Protein AF-A0A1Y5IMC9-F1 (afdb_monomer)

pLDDT: mean 86.34, std 12.33, range [41.09, 94.81]

Solvent-accessible surface area (backbone atoms only — not comparable to full-atom values): 4533 Å² total; per-residue (Å²): 133,53,47,70,54,44,45,58,74,36,40,58,71,38,39,42,36,91,41,35,43,65,49,81,47,90,98,54,61,43,27,43,39,34,35,48,100,85,69,46,77,76,47,74,48,73,50,50,96,85,57,47,60,63,57,52,51,48,59,34,39,79,70,72,43,55,66,60,76,77,72,78,81,80,124

Radius of gyration: 12.68 Å; Cα contacts (8 Å, |Δi|>4): 94; chains: 1; bounding box: 32×24×38 Å

Secondary structure (DSSP, 8-state):
--HHHHIIIIITTTTT-TTEEEE--TTS--EEEEE-TTS-EEEEEE--TT--HHHHHHHHHHTT-----------

Organism: Ostreococcus tauri (NCBI:txid70448)

InterPro domains:
  IPR014912 Selenoprotein F/M domain [PF08806] (3-65)
  IPR036249 Thioredoxin-like superfamily [SSF52833] (3-70)
  IPR038219 Selenoprotein F/M, thioredoxin-like domain superfamily [G3DSA:3.40.30.50] (1-75)

Mean predicted aligned error: 5.31 Å

Nearest PDB structures (foldseek):
  2hjj-assembly1_A  TM=5.764E-01  e=3.796E-01  Escherichia coli K-12
  6xas-assembly1_J  TM=5.036E-01  e=1.025E+00  Escherichia coli K-12
  7a7a-assembly1_B  TM=4.255E-01  e=1.860E+00  Mycobacterium tuberculosis
  8gbk-assembly1_F  TM=3.015E-01  e=1.741E+00  Synechocystis sp. PCC 6803 substr. Kazusa
  7yyl-assembly4_H  TM=3.965E-01  e=3.160E+00  Carboxydothermus hydrogenoformans Z-2901

Foldseek 3Di:
DFPVCCCVVQQCVAQLHPQWHWDDDPPFAIKIFGADPVRHGPDIDGDPNPDDPVNVQVVCVVVVRHGDDPPPPPD

Sequence (75 aa):
MTIKAFIKDVVEVGKYGDRVSVLWTHGHAPTIHMQDDKGTNVESVVLTSEWTVDQVKEYLSERGFDPIKQEKSEL

Structure (mmCIF, N/CA/C/O backbone):
data_AF-A0A1Y5IMC9-F1
#
_entry.id   AF-A0A1Y5IMC9-F1
#
loop_
_atom_site.group_PDB
_atom_site.id
_atom_site.type_symbol
_atom_site.label_atom_id
_atom_site.label_alt_id
_atom_site.label_comp_id
_atom_site.label_asym_id
_atom_site.label_entity_id
_atom_site.label_seq_id
_atom_site.pdbx_PDB_ins_code
_atom_site.Cartn_x
_atom_site.Cartn_y
_atom_site.Cartn_z
_atom_site.occupancy
_atom_site.B_iso_or_equiv
_atom_site.auth_seq_id
_atom_site.auth_comp_id
_atom_site.auth_asym_id
_atom_site.auth_atom_id
_atom_site.pdbx_PDB_model_num
ATOM 1 N N . MET A 1 1 ? -14.569 2.183 4.956 1.00 75.69 1 MET A N 1
ATOM 2 C CA . MET A 1 1 ? -13.676 1.025 4.715 1.00 75.69 1 MET A CA 1
ATOM 3 C C . MET A 1 1 ? -12.563 1.074 5.751 1.00 75.69 1 MET A C 1
ATOM 5 O O . MET A 1 1 ? -12.106 2.170 6.046 1.00 75.69 1 MET A O 1
ATOM 9 N N . THR A 1 2 ? -12.172 -0.051 6.350 1.00 85.75 2 THR A N 1
ATOM 10 C CA . THR A 1 2 ? -11.019 -0.090 7.273 1.00 85.75 2 THR A CA 1
ATOM 11 C C . THR A 1 2 ? -9.712 -0.144 6.483 1.00 85.75 2 THR A C 1
ATOM 13 O O . THR A 1 2 ? -9.718 -0.609 5.344 1.00 85.75 2 THR A O 1
ATOM 16 N N . ILE A 1 3 ? -8.586 0.270 7.076 1.00 87.81 3 ILE A N 1
ATOM 17 C CA . ILE A 1 3 ? -7.279 0.170 6.404 1.00 87.81 3 ILE A CA 1
ATOM 18 C C . ILE A 1 3 ? -6.970 -1.272 5.994 1.00 87.81 3 ILE A C 1
ATOM 20 O O . ILE A 1 3 ? -6.602 -1.529 4.857 1.00 87.81 3 ILE A O 1
ATOM 24 N N . LYS A 1 4 ? -7.253 -2.242 6.870 1.00 85.75 4 LYS A N 1
ATOM 25 C CA . LYS A 1 4 ? -7.075 -3.667 6.571 1.00 85.75 4 LYS A CA 1
ATOM 26 C C . LYS A 1 4 ? -7.870 -4.115 5.339 1.00 85.75 4 LYS A C 1
ATOM 28 O O . LYS A 1 4 ? -7.325 -4.838 4.511 1.00 85.75 4 LYS A O 1
ATOM 33 N N . ALA A 1 5 ? -9.133 -3.695 5.223 1.00 87.56 5 ALA A N 1
ATOM 34 C CA . ALA A 1 5 ? -9.955 -4.006 4.055 1.00 87.56 5 ALA A CA 1
ATOM 35 C C . ALA A 1 5 ? -9.412 -3.323 2.794 1.00 87.56 5 ALA A C 1
ATOM 37 O O . ALA A 1 5 ? -9.305 -3.962 1.761 1.00 87.56 5 ALA A O 1
ATOM 38 N N . PHE A 1 6 ? -8.976 -2.064 2.884 1.00 89.12 6 PHE A N 1
ATOM 39 C CA . PHE A 1 6 ? -8.355 -1.366 1.756 1.00 89.12 6 PHE A CA 1
ATOM 40 C C . PHE A 1 6 ? -7.094 -2.080 1.249 1.00 89.12 6 PHE A C 1
ATOM 42 O O . PHE A 1 6 ? -6.952 -2.315 0.053 1.00 89.12 6 PHE A O 1
ATOM 49 N N . ILE A 1 7 ? -6.200 -2.479 2.151 1.00 90.00 7 ILE A N 1
ATOM 50 C CA . ILE A 1 7 ? -4.975 -3.189 1.775 1.00 90.00 7 ILE A CA 1
ATOM 51 C C . ILE A 1 7 ? -5.294 -4.517 1.089 1.00 90.00 7 ILE A C 1
ATOM 53 O O . ILE A 1 7 ? -4.732 -4.796 0.035 1.00 90.00 7 ILE A O 1
ATOM 57 N N . LYS A 1 8 ? -6.239 -5.289 1.631 1.00 88.94 8 LYS A N 1
ATOM 58 C CA . LYS A 1 8 ? -6.609 -6.594 1.078 1.00 88.94 8 LYS A CA 1
ATOM 59 C C . LYS A 1 8 ? -7.393 -6.501 -0.236 1.00 88.94 8 LYS A C 1
ATOM 61 O O . LYS A 1 8 ? -7.127 -7.251 -1.165 1.00 88.94 8 LYS A O 1
ATOM 66 N N . ASP A 1 9 ? -8.353 -5.588 -0.318 1.00 88.25 9 ASP A N 1
ATOM 67 C CA . ASP A 1 9 ? -9.333 -5.554 -1.410 1.00 88.25 9 ASP A CA 1
ATOM 68 C C . ASP A 1 9 ? -8.929 -4.601 -2.545 1.00 88.25 9 ASP A C 1
ATOM 70 O O . ASP A 1 9 ? -9.545 -4.612 -3.611 1.00 88.25 9 ASP A O 1
ATOM 74 N N . VAL A 1 10 ? -7.922 -3.749 -2.324 1.00 85.81 10 VAL A N 1
ATOM 75 C CA . VAL A 1 10 ? -7.455 -2.757 -3.305 1.00 85.81 10 VAL A CA 1
ATOM 76 C C . VAL A 1 10 ? -5.981 -2.968 -3.625 1.00 85.81 10 VAL A C 1
ATOM 78 O O . VAL A 1 10 ? -5.642 -3.225 -4.778 1.00 85.81 10 VAL A O 1
ATOM 81 N N . VAL A 1 11 ? -5.099 -2.875 -2.628 1.00 85.00 11 VAL A N 1
ATOM 82 C CA . VAL A 1 11 ? -3.648 -2.908 -2.877 1.00 85.00 11 VAL A CA 1
ATOM 83 C C . VAL A 1 11 ? -3.191 -4.310 -3.285 1.00 85.00 11 VAL A C 1
ATOM 85 O O . VAL A 1 11 ? -2.579 -4.468 -4.334 1.00 85.00 11 VAL A O 1
ATOM 88 N N . GLU A 1 12 ? -3.554 -5.334 -2.512 1.00 87.06 12 GLU A N 1
ATOM 89 C CA . GLU A 1 12 ? -3.128 -6.724 -2.727 1.00 87.06 12 GLU A CA 1
ATOM 90 C C . GLU A 1 12 ? -3.680 -7.334 -4.023 1.00 87.06 12 GLU A C 1
ATOM 92 O O . GLU A 1 12 ? -3.018 -8.151 -4.653 1.00 87.06 12 GLU A O 1
ATOM 97 N N . VAL A 1 13 ? -4.856 -6.892 -4.478 1.00 86.81 13 VAL A N 1
ATOM 98 C CA . VAL A 1 13 ? -5.433 -7.326 -5.764 1.00 86.81 13 VAL A CA 1
ATOM 99 C C . VAL A 1 13 ? -4.880 -6.549 -6.970 1.00 86.81 13 VAL A C 1
ATOM 101 O O . VAL A 1 13 ? -5.426 -6.653 -8.069 1.00 86.81 13 VAL A O 1
ATOM 104 N N . GLY A 1 14 ? -3.834 -5.737 -6.780 1.00 84.75 14 GLY A N 1
ATOM 105 C CA . GLY A 1 14 ? -3.101 -5.080 -7.863 1.00 84.75 14 GLY A CA 1
ATOM 106 C C . GLY A 1 14 ? -3.725 -3.784 -8.383 1.00 84.75 14 GLY A C 1
ATOM 107 O O . GLY A 1 14 ? -3.384 -3.340 -9.478 1.00 84.75 14 GLY A O 1
ATOM 108 N N . LYS A 1 15 ? -4.618 -3.111 -7.635 1.00 87.50 15 LYS A N 1
ATOM 109 C CA . LYS A 1 15 ? -5.1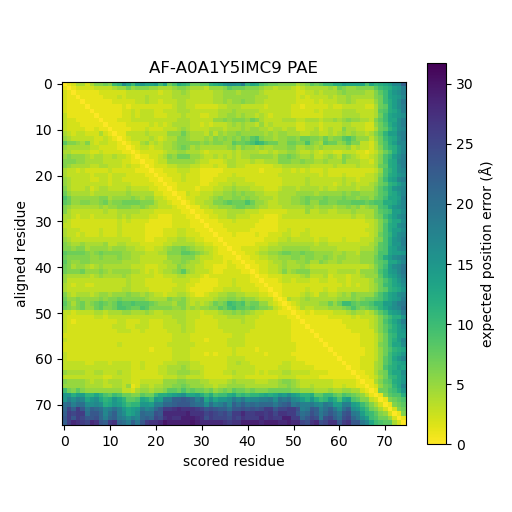94 -1.824 -8.092 1.00 87.50 15 LYS A CA 1
ATOM 110 C C . LYS A 1 15 ? -4.174 -0.695 -8.188 1.00 87.50 15 LYS A C 1
ATOM 112 O O . LYS A 1 15 ? -4.510 0.324 -8.767 1.00 87.50 15 LYS A O 1
ATOM 117 N N . TYR A 1 16 ? -2.969 -0.866 -7.656 1.00 88.62 16 TYR A N 1
ATOM 118 C CA . TYR A 1 16 ? -1.850 0.076 -7.777 1.00 88.62 16 TYR A CA 1
ATOM 119 C C . TYR A 1 16 ? -0.768 -0.409 -8.762 1.00 88.62 16 TYR A C 1
ATOM 121 O O . TYR A 1 16 ? 0.338 0.128 -8.795 1.00 88.62 16 TYR A O 1
ATOM 129 N N . GLY A 1 17 ? -1.093 -1.420 -9.576 1.00 87.38 17 GLY A N 1
ATOM 130 C CA . GLY A 1 17 ? -0.154 -2.075 -10.481 1.00 87.38 17 GLY A CA 1
ATOM 131 C C . GLY A 1 17 ? 0.768 -3.065 -9.785 1.00 87.38 17 GLY A C 1
ATOM 132 O O . GLY A 1 17 ? 0.853 -3.122 -8.560 1.00 87.38 17 GLY A O 1
ATOM 133 N N . ASP A 1 18 ?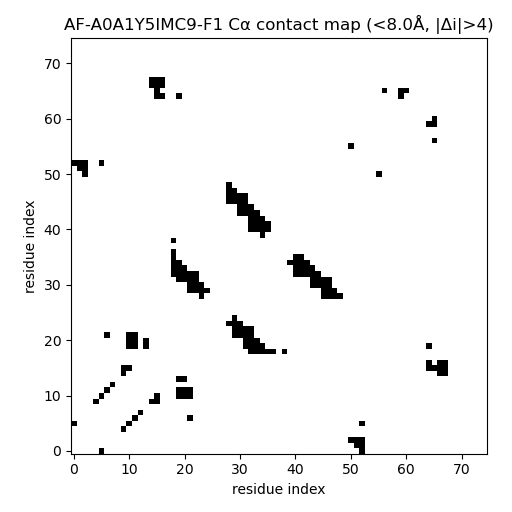 1.493 -3.827 -10.600 1.00 89.00 18 ASP A N 1
ATOM 134 C CA . ASP A 1 18 ? 2.340 -4.940 -10.145 1.00 89.00 18 ASP A CA 1
ATOM 135 C C . ASP A 1 18 ? 3.547 -4.485 -9.312 1.00 89.00 18 ASP A C 1
ATOM 137 O O . ASP A 1 18 ? 4.196 -5.281 -8.639 1.00 89.00 18 ASP A O 1
ATOM 141 N N . ARG A 1 19 ? 3.844 -3.182 -9.337 1.00 90.81 19 ARG A N 1
ATOM 142 C CA . ARG A 1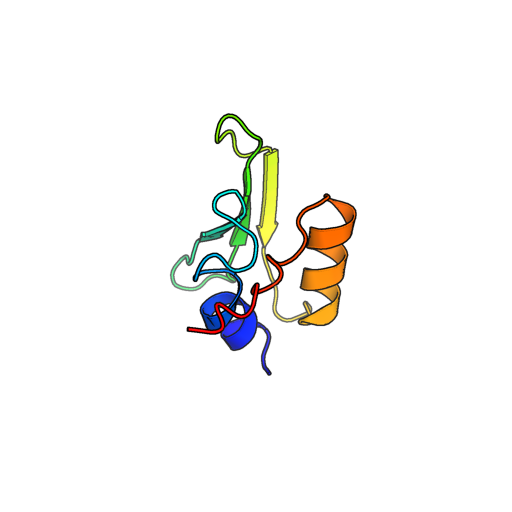 19 ? 4.950 -2.576 -8.592 1.00 90.81 19 ARG A CA 1
ATOM 143 C C . ARG A 1 19 ? 4.615 -2.284 -7.131 1.00 90.81 19 ARG A C 1
ATOM 145 O O . ARG A 1 19 ? 5.503 -1.867 -6.393 1.00 90.81 19 ARG A O 1
ATOM 152 N N . VAL A 1 20 ? 3.361 -2.444 -6.711 1.00 93.06 20 VAL A N 1
ATOM 153 C CA . VAL A 1 20 ? 2.949 -2.269 -5.314 1.00 93.06 20 VAL A CA 1
ATOM 154 C C . VAL A 1 20 ? 2.427 -3.598 -4.802 1.00 93.06 20 VAL A C 1
ATOM 156 O O . VAL A 1 20 ? 1.456 -4.140 -5.318 1.00 93.06 20 VAL A O 1
ATOM 159 N N . SER A 1 21 ? 3.072 -4.120 -3.766 1.00 92.19 21 SER A N 1
ATOM 160 C CA . SER A 1 21 ? 2.725 -5.405 -3.164 1.00 92.19 21 SER A CA 1
ATOM 161 C C . SER A 1 21 ? 2.588 -5.277 -1.652 1.00 92.19 21 SER A C 1
ATOM 163 O O . SER A 1 21 ? 3.078 -4.322 -1.046 1.00 92.19 21 SER A O 1
ATOM 165 N N . VAL A 1 22 ? 1.893 -6.231 -1.037 1.00 92.88 22 VAL A N 1
ATOM 166 C CA . VAL A 1 22 ? 1.667 -6.258 0.410 1.00 92.88 22 VAL A CA 1
ATOM 167 C C . VAL A 1 22 ? 2.295 -7.517 0.986 1.00 92.88 22 VAL A C 1
ATOM 169 O O . VAL A 1 22 ? 2.016 -8.623 0.528 1.00 92.88 22 VAL A O 1
ATOM 172 N N . LEU A 1 23 ? 3.100 -7.354 2.032 1.00 91.75 23 LEU A N 1
ATOM 173 C CA . LEU A 1 23 ? 3.603 -8.447 2.847 1.00 91.75 23 LEU A CA 1
ATOM 174 C C . LEU A 1 23 ? 2.824 -8.521 4.164 1.00 91.75 23 LEU A C 1
ATOM 176 O O . LEU A 1 23 ? 2.776 -7.561 4.938 1.00 91.75 23 LEU A O 1
ATOM 180 N N . TRP A 1 24 ? 2.250 -9.692 4.431 1.00 89.94 24 TRP A N 1
ATOM 181 C CA . TRP A 1 24 ? 1.561 -10.004 5.679 1.00 89.94 24 TRP A CA 1
ATOM 182 C C . TRP A 1 24 ? 2.420 -10.930 6.539 1.00 89.94 24 TRP A C 1
ATOM 184 O O . TRP A 1 24 ? 2.543 -12.120 6.250 1.00 89.94 24 TRP A O 1
ATOM 194 N N . THR A 1 25 ? 2.969 -10.404 7.631 1.00 88.81 25 THR A N 1
ATOM 195 C CA . THR A 1 25 ? 3.710 -11.209 8.612 1.00 88.81 25 THR A CA 1
ATOM 196 C C . THR A 1 25 ? 2.817 -11.500 9.815 1.00 88.81 25 THR A C 1
ATOM 198 O O . THR A 1 25 ? 2.206 -10.595 10.385 1.00 88.81 25 THR A O 1
ATOM 201 N N . HIS A 1 26 ? 2.717 -12.771 10.214 1.00 87.94 26 HIS A N 1
ATOM 202 C CA . HIS A 1 26 ? 1.864 -13.183 11.331 1.00 87.94 26 HIS A CA 1
ATOM 203 C C . HIS A 1 26 ? 2.233 -12.441 12.625 1.00 87.94 26 HIS A C 1
ATOM 205 O O . HIS A 1 26 ? 3.390 -12.448 13.029 1.00 87.94 26 HIS A O 1
ATOM 211 N N . GLY A 1 27 ? 1.248 -11.813 13.274 1.00 86.31 27 GLY A N 1
ATOM 212 C CA . GLY A 1 27 ? 1.459 -11.032 14.500 1.00 86.31 27 GLY A CA 1
ATOM 213 C C . GLY A 1 27 ? 1.985 -9.608 14.281 1.00 86.31 27 GLY A C 1
ATOM 214 O O . GLY A 1 27 ? 2.160 -8.883 15.256 1.00 86.31 27 GLY A O 1
ATOM 215 N N . HIS A 1 28 ? 2.189 -9.181 13.031 1.00 87.25 28 HIS A N 1
ATOM 216 C CA . HIS A 1 28 ? 2.680 -7.846 12.692 1.00 87.25 28 HIS A CA 1
ATOM 217 C C . HIS A 1 28 ? 1.696 -7.079 11.802 1.00 87.25 28 HIS A C 1
ATOM 219 O O . HIS A 1 28 ? 0.800 -7.645 11.170 1.00 87.25 28 HIS A O 1
ATOM 225 N N . ALA A 1 29 ? 1.870 -5.759 11.773 1.00 89.38 29 ALA A N 1
ATOM 226 C CA . ALA A 1 29 ? 1.196 -4.882 10.828 1.00 89.38 29 ALA A CA 1
ATOM 227 C C . ALA A 1 29 ? 1.590 -5.223 9.373 1.00 89.38 29 ALA A C 1
ATOM 229 O O . ALA A 1 29 ? 2.713 -5.682 9.148 1.00 89.38 29 ALA A O 1
ATOM 230 N N . PRO A 1 30 ? 0.695 -5.007 8.388 1.00 91.31 30 PRO A N 1
ATOM 231 C CA . PRO A 1 30 ? 1.027 -5.214 6.983 1.00 91.31 30 PRO A CA 1
ATOM 232 C C . PRO A 1 30 ? 2.100 -4.232 6.521 1.00 91.31 30 PRO A C 1
ATOM 234 O O . PRO A 1 30 ? 2.108 -3.071 6.935 1.00 91.31 30 PRO A O 1
ATOM 237 N N . THR A 1 31 ? 2.954 -4.685 5.612 1.00 93.88 31 THR A N 1
ATOM 238 C CA . THR A 1 31 ? 3.981 -3.855 4.980 1.00 93.88 31 THR A CA 1
ATOM 239 C C . THR A 1 31 ? 3.652 -3.683 3.507 1.00 93.88 31 THR A C 1
ATOM 241 O O . THR A 1 31 ? 3.444 -4.674 2.811 1.00 93.88 31 THR A O 1
ATOM 244 N N . ILE A 1 32 ? 3.619 -2.448 3.013 1.00 93.81 32 ILE A N 1
ATOM 245 C CA . ILE A 1 32 ? 3.594 -2.185 1.572 1.00 93.81 32 ILE A CA 1
ATOM 246 C C . ILE A 1 32 ? 5.034 -2.161 1.067 1.00 93.81 32 I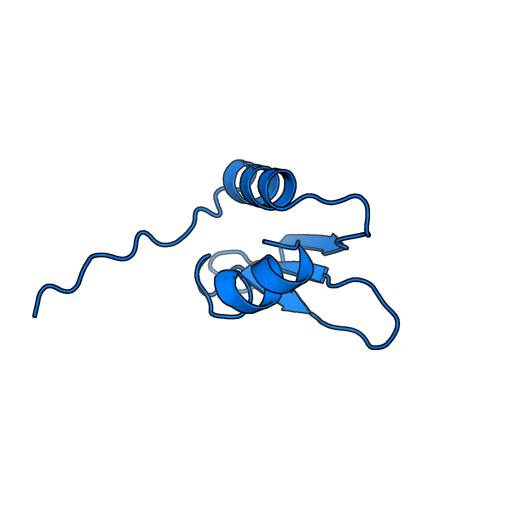LE A C 1
ATOM 248 O O . ILE A 1 32 ? 5.868 -1.456 1.633 1.00 93.81 32 ILE A O 1
ATOM 252 N N . HIS A 1 33 ? 5.301 -2.892 -0.011 1.00 94.38 33 HIS A N 1
ATOM 253 C CA . HIS A 1 33 ? 6.546 -2.848 -0.769 1.00 94.38 33 HIS A CA 1
ATOM 254 C C . HIS A 1 33 ? 6.299 -2.189 -2.124 1.00 94.38 33 HIS A C 1
ATOM 256 O O . HIS A 1 33 ? 5.378 -2.577 -2.846 1.00 94.38 33 HIS A O 1
ATOM 262 N N . MET A 1 34 ? 7.137 -1.215 -2.468 1.00 94.75 34 MET A N 1
ATOM 263 C CA . MET A 1 34 ? 7.097 -0.496 -3.737 1.00 94.75 34 MET A CA 1
ATOM 264 C C . MET A 1 34 ? 8.348 -0.820 -4.540 1.00 94.75 34 MET A C 1
ATOM 266 O O . MET A 1 34 ? 9.467 -0.717 -4.036 1.00 94.75 34 MET A O 1
ATOM 270 N N . GLN A 1 35 ? 8.150 -1.203 -5.793 1.00 94.81 35 GLN A N 1
ATOM 271 C CA . GLN A 1 35 ? 9.208 -1.604 -6.706 1.00 94.81 35 GLN A CA 1
ATOM 272 C C . GLN A 1 35 ? 9.381 -0.588 -7.838 1.00 94.81 35 GLN A C 1
ATOM 274 O O . GLN A 1 35 ? 8.432 0.084 -8.249 1.00 94.81 35 GLN A O 1
ATOM 279 N N . ASP A 1 36 ? 10.604 -0.481 -8.348 1.00 90.44 36 ASP A N 1
ATOM 280 C CA . ASP A 1 36 ? 10.874 0.221 -9.600 1.00 90.44 36 ASP A CA 1
ATOM 281 C C . ASP A 1 36 ? 10.422 -0.598 -10.825 1.00 90.44 36 ASP A C 1
ATOM 283 O O . ASP A 1 36 ? 9.824 -1.671 -10.722 1.00 90.44 36 ASP A O 1
ATOM 287 N N . ASP A 1 37 ? 10.687 -0.072 -12.017 1.00 89.31 37 ASP A N 1
ATOM 288 C CA . ASP A 1 37 ? 10.403 -0.720 -13.301 1.00 89.31 37 ASP A CA 1
ATOM 289 C C . ASP A 1 37 ? 11.198 -2.017 -13.539 1.00 89.31 37 ASP A C 1
ATOM 291 O O . ASP A 1 37 ? 10.841 -2.805 -14.414 1.00 89.31 37 ASP A O 1
ATOM 295 N N . LYS A 1 38 ? 12.248 -2.267 -12.752 1.00 90.81 38 LYS A N 1
ATOM 296 C CA . LYS A 1 38 ? 13.076 -3.478 -12.802 1.00 90.81 38 LYS A CA 1
ATOM 297 C C . LYS A 1 38 ? 12.664 -4.515 -11.756 1.00 90.81 38 LYS A C 1
ATOM 299 O O . LYS A 1 38 ? 13.306 -5.560 -11.667 1.00 90.81 38 LYS A O 1
ATOM 304 N N . GLY A 1 39 ? 11.621 -4.241 -10.968 1.00 87.12 39 GLY A N 1
ATOM 305 C CA . GLY A 1 39 ? 11.179 -5.104 -9.871 1.00 87.12 39 GLY A CA 1
ATOM 306 C C . GLY A 1 39 ? 12.058 -5.004 -8.619 1.00 87.12 39 GLY A C 1
ATOM 307 O O . GLY A 1 39 ? 11.948 -5.832 -7.714 1.00 87.12 39 GLY A O 1
ATOM 308 N N . THR A 1 40 ? 12.944 -4.007 -8.538 1.00 92.12 40 THR A N 1
ATOM 309 C CA . THR A 1 40 ? 13.771 -3.770 -7.351 1.00 92.12 40 THR A CA 1
ATOM 310 C C . THR A 1 40 ? 12.939 -3.045 -6.310 1.00 92.12 40 THR A C 1
ATOM 312 O O . THR A 1 40 ? 12.368 -1.997 -6.597 1.00 92.12 40 THR A O 1
ATOM 315 N N . ASN A 1 41 ? 12.884 -3.570 -5.085 1.00 92.25 41 ASN A N 1
ATOM 316 C CA . ASN A 1 41 ? 12.218 -2.886 -3.980 1.00 92.25 41 ASN A CA 1
ATOM 317 C C . ASN A 1 41 ? 12.950 -1.575 -3.658 1.00 92.25 41 ASN A C 1
ATOM 319 O O . ASN A 1 41 ? 14.089 -1.604 -3.189 1.00 92.25 41 ASN A O 1
ATOM 323 N N . VAL A 1 42 ? 12.292 -0.445 -3.906 1.00 93.25 42 VAL A N 1
ATOM 324 C CA . VAL A 1 42 ? 12.843 0.894 -3.667 1.00 93.25 42 VAL A CA 1
ATOM 325 C C . VAL A 1 42 ? 12.424 1.453 -2.317 1.00 93.25 42 VAL A C 1
ATOM 327 O O . VAL A 1 42 ? 13.184 2.199 -1.705 1.00 93.25 42 VAL A O 1
ATOM 330 N N . GLU A 1 43 ? 11.247 1.074 -1.817 1.00 94.44 43 GLU A N 1
ATOM 331 C CA . GLU A 1 43 ? 10.748 1.569 -0.537 1.00 94.44 43 GLU A CA 1
ATOM 332 C C . GLU A 1 43 ? 9.772 0.581 0.104 1.00 94.44 43 GLU A C 1
ATOM 334 O O . GLU A 1 43 ? 9.091 -0.202 -0.563 1.00 94.44 43 GLU A O 1
ATOM 339 N N . SER A 1 44 ? 9.709 0.584 1.434 1.00 94.00 44 SER A N 1
ATOM 340 C CA . SER A 1 44 ? 8.759 -0.237 2.179 1.00 94.00 44 SER A CA 1
ATOM 341 C C . SER A 1 44 ? 8.250 0.499 3.407 1.00 94.00 44 SER A C 1
ATOM 343 O O . SER A 1 44 ? 9.024 1.148 4.108 1.00 94.00 44 SER A O 1
ATOM 345 N N . VAL A 1 45 ? 6.955 0.369 3.685 1.00 93.81 45 VAL A N 1
ATOM 346 C CA . VAL A 1 45 ? 6.302 1.038 4.814 1.00 93.81 45 VAL A CA 1
ATOM 347 C C . VAL A 1 45 ? 5.437 0.065 5.596 1.00 93.81 45 VAL A C 1
ATOM 349 O O . VAL A 1 45 ? 4.633 -0.669 5.026 1.00 93.81 45 VAL A O 1
ATOM 352 N N . VAL A 1 46 ? 5.605 0.067 6.918 1.00 93.12 46 VAL A N 1
ATOM 353 C CA . VAL A 1 46 ? 4.772 -0.709 7.840 1.00 93.12 46 VAL A CA 1
ATOM 354 C C . VAL A 1 46 ? 3.536 0.112 8.191 1.00 93.12 46 VAL A C 1
ATOM 356 O O . 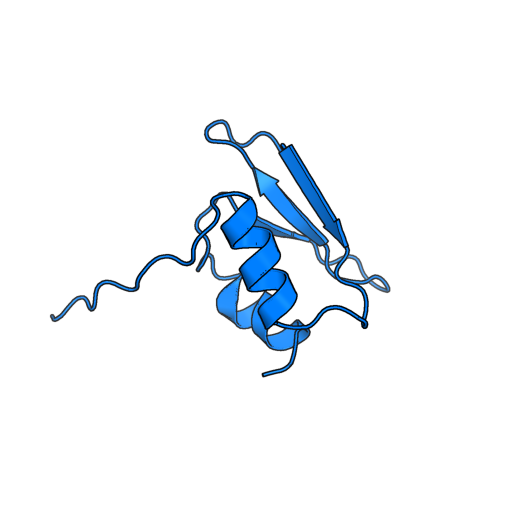VAL A 1 46 ? 3.638 1.209 8.741 1.00 93.12 46 VAL A O 1
ATOM 359 N N . LEU A 1 47 ? 2.360 -0.434 7.906 1.00 90.06 47 LEU A N 1
ATOM 360 C CA . LEU A 1 47 ? 1.080 0.216 8.152 1.00 90.06 47 LEU A CA 1
ATOM 361 C C . LEU A 1 47 ? 0.592 -0.077 9.571 1.00 90.06 47 LEU A C 1
ATOM 363 O O . LEU A 1 47 ? -0.179 -1.010 9.814 1.00 90.06 47 LEU A O 1
ATOM 367 N N . THR A 1 48 ? 1.064 0.719 10.526 1.00 86.12 48 THR A N 1
ATOM 368 C CA . THR A 1 48 ? 0.591 0.675 11.916 1.00 86.12 48 THR A CA 1
ATOM 369 C C . THR A 1 48 ? -0.893 1.053 12.019 1.00 86.12 48 THR A C 1
ATOM 371 O O . THR A 1 48 ? -1.504 1.553 11.075 1.00 86.12 48 THR A O 1
ATOM 374 N N . SER A 1 49 ? -1.498 0.840 13.191 1.00 78.06 49 SER A N 1
ATOM 375 C CA . SER A 1 49 ? -2.909 1.173 13.453 1.00 78.06 49 SER A CA 1
ATOM 376 C C . SER A 1 49 ? -3.257 2.661 13.316 1.00 78.06 49 SER A C 1
ATOM 378 O O . SER A 1 49 ? -4.434 3.004 13.324 1.00 78.06 49 SER A 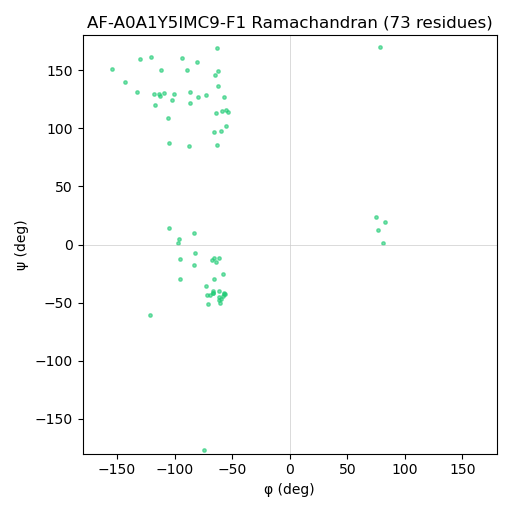O 1
ATOM 380 N N . GLU A 1 50 ? -2.254 3.532 13.222 1.00 86.12 50 GLU A N 1
ATOM 381 C CA . GLU A 1 50 ? -2.417 4.980 13.070 1.00 86.12 50 GLU A CA 1
ATOM 382 C C . GLU A 1 50 ? -2.659 5.395 11.614 1.00 86.12 50 GLU A C 1
ATOM 384 O O . GLU A 1 50 ? -3.156 6.492 11.365 1.00 86.12 50 GLU A O 1
ATOM 389 N N . TRP A 1 51 ? -2.350 4.519 10.652 1.00 91.56 51 TRP A N 1
ATOM 390 C CA . TRP A 1 51 ? -2.565 4.796 9.239 1.00 91.56 51 TRP A CA 1
ATOM 391 C C . TRP A 1 51 ? -4.045 4.751 8.872 1.00 91.56 51 TRP A C 1
ATOM 393 O O . TRP A 1 51 ? -4.756 3.764 9.087 1.00 91.56 51 TRP A O 1
ATOM 403 N N . THR A 1 52 ? -4.488 5.811 8.213 1.00 93.19 52 THR A N 1
ATOM 404 C CA . THR A 1 52 ? -5.784 5.873 7.544 1.00 93.19 52 THR A CA 1
ATOM 405 C C . THR A 1 52 ? -5.657 5.484 6.073 1.00 93.19 52 THR A C 1
ATOM 407 O O . THR A 1 52 ? -4.581 5.523 5.477 1.00 93.19 52 THR A O 1
ATOM 410 N N . VAL A 1 53 ? -6.785 5.115 5.462 1.00 92.00 53 VAL A N 1
ATOM 411 C CA . VAL A 1 53 ? -6.844 4.793 4.027 1.00 92.00 53 VAL A CA 1
ATOM 412 C C . VAL A 1 53 ? -6.358 5.966 3.176 1.00 92.00 53 VAL A C 1
ATOM 414 O O . VAL A 1 53 ? -5.633 5.756 2.208 1.00 92.00 53 VAL A O 1
ATOM 417 N N . ASP A 1 54 ? -6.740 7.190 3.533 1.00 92.75 54 ASP A N 1
ATOM 418 C CA . ASP A 1 54 ? -6.402 8.365 2.734 1.00 92.75 54 ASP A CA 1
ATOM 419 C C . ASP A 1 54 ? -4.920 8.729 2.857 1.00 92.75 54 ASP A C 1
ATOM 421 O O . ASP A 1 54 ? -4.306 9.028 1.839 1.00 92.75 54 ASP A O 1
ATOM 425 N N . GLN A 1 55 ? -4.308 8.544 4.033 1.00 93.75 55 GLN A N 1
ATOM 426 C CA . GLN A 1 55 ? -2.853 8.666 4.184 1.00 93.75 55 GLN A CA 1
ATOM 427 C C . GLN A 1 55 ? -2.093 7.654 3.327 1.00 93.75 55 GLN A C 1
ATOM 429 O O . GLN A 1 55 ? -1.080 8.004 2.736 1.00 93.75 55 GLN A O 1
ATOM 434 N N . VAL A 1 56 ? -2.564 6.405 3.220 1.00 92.38 56 VAL A N 1
ATOM 435 C CA . VAL A 1 56 ? -1.906 5.422 2.341 1.00 92.38 56 VAL A CA 1
ATOM 436 C C . VAL A 1 56 ? -2.039 5.817 0.873 1.00 92.38 56 VAL A C 1
ATOM 438 O O . VAL A 1 56 ? -1.072 5.702 0.124 1.00 92.38 56 VAL A O 1
ATOM 441 N N . LYS A 1 57 ? -3.211 6.302 0.448 1.00 93.25 57 LYS A N 1
ATOM 442 C CA . LYS A 1 57 ? -3.407 6.785 -0.927 1.00 93.25 57 LYS A CA 1
ATOM 443 C C . LYS A 1 57 ? -2.492 7.961 -1.248 1.00 93.25 57 LYS A C 1
ATOM 445 O O . LYS A 1 57 ? -1.862 7.951 -2.298 1.00 93.25 57 LYS A O 1
ATOM 450 N N . GLU A 1 58 ? -2.441 8.947 -0.357 1.00 94.69 58 GLU A N 1
ATOM 451 C CA . GLU A 1 58 ? -1.586 10.126 -0.489 1.00 94.69 58 GLU A CA 1
ATOM 452 C C . GLU A 1 58 ? -0.116 9.710 -0.548 1.00 94.69 58 GLU A C 1
ATOM 454 O O . GLU A 1 58 ? 0.565 10.019 -1.518 1.00 94.69 58 GLU A O 1
ATOM 459 N N . TYR A 1 59 ? 0.328 8.882 0.399 1.00 93.69 59 TYR A N 1
ATOM 460 C CA . TYR A 1 59 ? 1.694 8.368 0.459 1.00 93.69 59 TYR A CA 1
ATOM 461 C C . TYR A 1 59 ? 2.124 7.643 -0.827 1.00 93.69 59 TYR A C 1
ATOM 463 O O . TY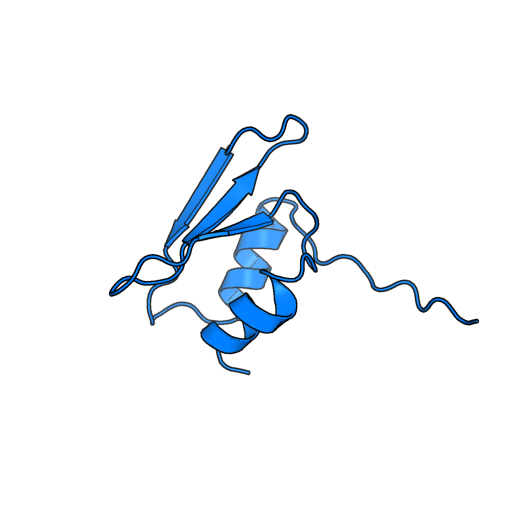R A 1 59 ? 3.250 7.831 -1.295 1.00 93.69 59 TYR A O 1
ATOM 471 N N . LEU A 1 60 ? 1.244 6.819 -1.408 1.00 92.94 60 LEU A N 1
ATOM 472 C CA . LEU A 1 60 ? 1.501 6.128 -2.674 1.00 92.94 60 LEU A CA 1
ATOM 473 C C . LEU A 1 60 ? 1.527 7.102 -3.861 1.00 92.94 60 LEU A C 1
ATOM 475 O O . LEU A 1 60 ? 2.429 7.019 -4.695 1.00 92.94 60 LEU A O 1
ATOM 479 N N . SER A 1 61 ? 0.591 8.051 -3.918 1.00 93.56 61 SER A N 1
ATOM 480 C CA . SER A 1 61 ? 0.506 9.039 -5.001 1.00 93.56 61 SER A CA 1
ATOM 481 C C . SER A 1 61 ? 1.702 10.000 -5.003 1.00 93.56 61 SER A C 1
ATOM 483 O O . SER A 1 61 ? 2.287 10.243 -6.056 1.00 93.56 61 SER A O 1
ATOM 485 N N . GLU A 1 62 ? 2.176 10.443 -3.831 1.00 94.25 62 GLU A N 1
ATOM 486 C CA . GLU A 1 62 ? 3.410 11.239 -3.686 1.00 94.25 62 GLU A CA 1
ATOM 487 C C . GLU A 1 62 ? 4.650 10.529 -4.255 1.00 94.25 62 GLU A C 1
ATOM 489 O O . GLU A 1 62 ? 5.616 11.176 -4.661 1.00 94.25 62 GLU A O 1
ATOM 494 N N . ARG A 1 63 ? 4.618 9.193 -4.315 1.00 92.44 63 ARG A N 1
ATOM 495 C CA . ARG A 1 63 ? 5.676 8.337 -4.877 1.00 92.44 63 ARG A CA 1
ATOM 496 C C . ARG A 1 63 ? 5.428 7.940 -6.331 1.00 92.44 63 ARG A C 1
ATOM 498 O O . ARG A 1 63 ? 6.186 7.153 -6.892 1.00 92.44 63 ARG A O 1
ATOM 505 N N . GLY A 1 64 ? 4.378 8.474 -6.950 1.00 91.06 64 GLY A N 1
ATOM 506 C CA . GLY A 1 64 ? 4.000 8.168 -8.327 1.00 91.06 64 GLY A CA 1
ATOM 507 C C . GLY A 1 64 ? 3.347 6.795 -8.501 1.00 91.06 64 GLY A C 1
ATOM 508 O O . GLY A 1 64 ? 3.407 6.221 -9.591 1.00 91.06 64 GLY A O 1
ATOM 509 N N . PHE A 1 65 ? 2.749 6.243 -7.443 1.00 90.81 65 PHE A N 1
ATOM 510 C CA . PHE A 1 65 ? 1.914 5.045 -7.500 1.00 90.81 65 PHE A CA 1
ATOM 511 C C . PHE A 1 65 ? 0.446 5.443 -7.377 1.00 90.81 65 PHE A C 1
ATOM 513 O O . PHE A 1 65 ? -0.136 5.461 -6.292 1.00 90.81 65 PHE A O 1
ATOM 520 N N . ASP A 1 66 ? -0.165 5.748 -8.514 1.00 88.94 66 ASP A N 1
ATOM 521 C CA . ASP A 1 66 ? -1.593 6.023 -8.585 1.00 88.94 66 ASP A CA 1
ATOM 522 C C . ASP A 1 66 ? -2.393 4.736 -8.833 1.00 88.94 66 ASP A C 1
ATOM 524 O O . ASP A 1 66 ? -1.903 3.800 -9.474 1.00 88.94 66 ASP A O 1
ATOM 528 N N . PRO A 1 67 ? -3.645 4.663 -8.349 1.00 87.12 67 PRO A N 1
ATOM 529 C CA . PRO A 1 67 ? -4.501 3.534 -8.652 1.00 87.12 67 PRO A CA 1
ATOM 530 C C . PRO A 1 67 ? -4.767 3.455 -10.161 1.00 87.12 67 PRO A C 1
ATOM 532 O O . PRO A 1 67 ? -5.089 4.456 -10.808 1.00 87.12 67 PRO A O 1
ATOM 535 N N . ILE A 1 68 ? -4.690 2.244 -10.714 1.00 85.25 68 ILE A N 1
ATOM 536 C CA . ILE A 1 68 ? -5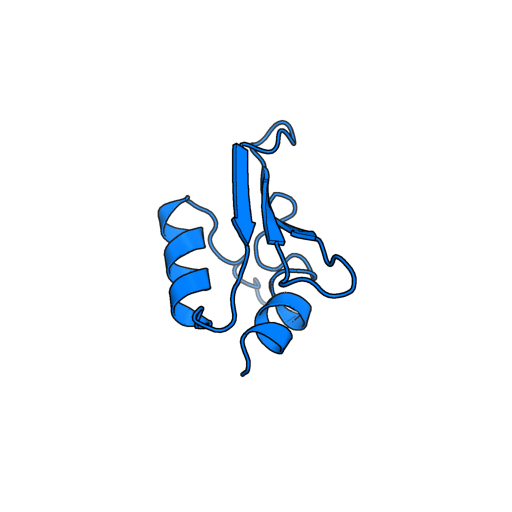.083 1.942 -12.087 1.00 85.25 68 ILE A CA 1
ATOM 537 C C . ILE A 1 68 ? -6.531 2.394 -12.246 1.00 85.25 68 ILE A C 1
ATOM 539 O O . ILE A 1 68 ? -7.446 1.858 -11.608 1.00 85.25 68 ILE A O 1
ATOM 543 N N . LYS A 1 69 ? -6.750 3.385 -13.114 1.00 74.19 69 LYS A N 1
ATOM 544 C CA . LYS A 1 69 ? -8.097 3.741 -13.551 1.00 74.19 69 LYS A CA 1
ATOM 545 C C . LYS A 1 69 ? -8.676 2.484 -14.185 1.00 74.19 69 LYS A C 1
ATOM 547 O O . LYS A 1 69 ? -8.152 2.020 -15.191 1.00 74.19 69 LYS A O 1
ATOM 552 N N . GLN A 1 70 ? -9.719 1.909 -13.585 1.00 56.66 70 GLN A N 1
ATOM 553 C CA . GLN A 1 70 ? -10.511 0.904 -14.282 1.00 56.66 70 GLN A CA 1
ATOM 554 C C . GLN A 1 70 ? -11.074 1.594 -15.521 1.00 56.66 70 GLN A C 1
ATOM 556 O O . GLN A 1 70 ? -12.070 2.311 -15.430 1.00 56.66 70 GLN A O 1
ATOM 561 N N . GLU A 1 71 ? -10.425 1.410 -16.668 1.00 49.25 71 GLU A N 1
ATOM 562 C CA .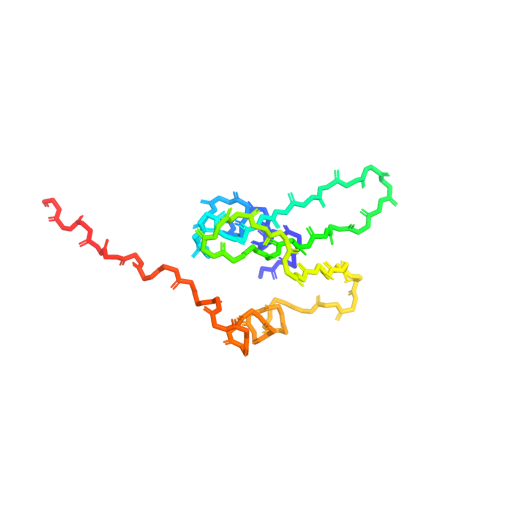 GLU A 1 71 ? -11.116 1.547 -17.934 1.00 49.25 71 GLU A CA 1
ATOM 563 C C . GLU A 1 71 ? -12.312 0.611 -17.814 1.00 49.25 71 GLU A C 1
ATOM 565 O O . GLU A 1 71 ? -12.160 -0.600 -17.617 1.00 49.25 71 GLU A O 1
ATOM 570 N N . LYS A 1 72 ? -13.517 1.186 -17.799 1.00 45.91 72 LYS A N 1
ATOM 571 C CA . LYS A 1 72 ? -14.717 0.403 -18.040 1.00 45.91 72 LYS A CA 1
ATOM 572 C C . LYS A 1 72 ? -14.464 -0.263 -19.386 1.00 45.91 72 LYS A C 1
ATOM 574 O O . LYS A 1 72 ? -14.549 0.392 -20.416 1.00 45.91 72 LYS A O 1
ATOM 579 N N . SER A 1 73 ? -14.102 -1.542 -19.369 1.00 43.25 73 SER A N 1
ATOM 580 C CA . SER A 1 73 ? -14.340 -2.404 -20.513 1.00 43.25 73 SER A CA 1
ATOM 581 C C . SER A 1 73 ? -15.856 -2.458 -20.654 1.00 43.25 73 SER A C 1
ATOM 583 O O . SER A 1 73 ? -16.525 -3.273 -20.025 1.00 43.25 73 SER A O 1
ATOM 585 N N . GLU A 1 74 ? -16.401 -1.473 -21.363 1.00 46.22 74 GLU A N 1
ATOM 586 C CA . GLU A 1 74 ? -17.717 -1.556 -21.969 1.00 46.22 74 GLU A CA 1
ATOM 587 C C . GLU A 1 74 ? -17.593 -2.652 -23.032 1.00 46.22 74 GLU A C 1
ATOM 589 O O . GLU A 1 74 ? -17.003 -2.447 -24.092 1.00 46.22 74 GLU A O 1
ATOM 594 N N . LEU A 1 75 ? -18.014 -3.857 -22.642 1.00 41.09 75 LEU A N 1
ATOM 595 C CA . LEU A 1 75 ? -18.335 -4.966 -23.537 1.00 41.09 75 LEU A CA 1
ATOM 596 C C . LEU A 1 75 ? -19.632 -4.658 -24.288 1.00 41.09 75 LEU A C 1
ATOM 598 O O . LEU A 1 75 ? -20.566 -4.140 -23.631 1.00 41.09 75 LEU A O 1
#